Protein AF-A0AAW2CFS4-F1 (afdb_monomer)

Radius of gyration: 15.92 Å; Cα contacts (8 Å, |Δi|>4): 122; chains: 1; bounding box: 41×26×46 Å

Secondary structure (DSSP, 8-state):
-EEETTTEEEEEEEEEE-SS-EEEEE--SS-GGGHHHHHHHHHHHTTGGGTT-------------S--S--EETTEE--HHHHT-PPTTT----

Organism: NCBI:txid425828

Structure (mmCIF, N/CA/C/O backbone):
data_AF-A0AAW2CFS4-F1
#
_entry.id   AF-A0AAW2CFS4-F1
#
loop_
_atom_site.group_PDB
_atom_site.id
_atom_site.type_symbol
_atom_site.label_atom_id
_atom_site.label_alt_id
_atom_site.label_comp_id
_atom_site.label_asym_id
_atom_site.label_entity_id
_atom_site.label_seq_id
_atom_site.pdbx_PDB_ins_code
_atom_site.Cartn_x
_atom_site.Cartn_y
_atom_site.Cartn_z
_atom_site.occupancy
_atom_site.B_iso_or_equiv
_atom_site.auth_seq_id
_atom_site.auth_comp_id
_atom_site.auth_asym_id
_atom_site.auth_atom_id
_atom_site.pdbx_PDB_model_num
ATOM 1 N N . MET A 1 1 ? 8.249 -8.967 -3.477 1.00 82.38 1 MET A N 1
ATOM 2 C CA . MET A 1 1 ? 8.527 -7.880 -2.520 1.00 82.38 1 MET A CA 1
ATOM 3 C C . MET A 1 1 ? 9.739 -7.109 -3.017 1.00 82.38 1 MET A C 1
ATOM 5 O O . MET A 1 1 ? 10.724 -7.743 -3.373 1.00 82.38 1 MET A O 1
ATOM 9 N N . TYR A 1 2 ? 9.641 -5.786 -3.122 1.00 87.56 2 TYR A N 1
ATOM 10 C CA . TYR A 1 2 ? 10.739 -4.893 -3.496 1.00 87.56 2 TYR A CA 1
ATOM 11 C C . TYR A 1 2 ? 11.090 -4.034 -2.280 1.00 87.56 2 TYR A C 1
ATOM 13 O O . TYR A 1 2 ? 10.210 -3.378 -1.735 1.00 87.56 2 TYR A O 1
ATOM 21 N N . VAL A 1 3 ? 12.356 -4.037 -1.872 1.00 91.00 3 VAL A N 1
ATOM 22 C CA . VAL A 1 3 ? 12.877 -3.220 -0.762 1.00 91.00 3 VAL A CA 1
ATOM 23 C C . VAL A 1 3 ? 13.958 -2.265 -1.270 1.00 91.00 3 VAL A C 1
ATOM 25 O O . VAL A 1 3 ? 14.561 -2.515 -2.324 1.00 91.00 3 VAL A O 1
ATOM 28 N N . GLY A 1 4 ? 14.196 -1.181 -0.535 1.00 92.00 4 GLY A N 1
ATOM 29 C CA . GLY A 1 4 ? 15.240 -0.192 -0.812 1.00 92.00 4 GLY A CA 1
ATOM 30 C C . GLY A 1 4 ? 14.718 1.242 -0.785 1.00 92.00 4 GLY A C 1
ATOM 31 O O . GLY A 1 4 ? 13.559 1.489 -1.118 1.00 92.00 4 GLY A O 1
ATOM 32 N N . ASP A 1 5 ? 15.597 2.179 -0.436 1.00 93.44 5 ASP A N 1
ATOM 33 C CA . ASP A 1 5 ? 15.270 3.585 -0.150 1.00 93.44 5 ASP A CA 1
ATOM 34 C C . ASP A 1 5 ? 14.650 4.349 -1.331 1.00 93.44 5 ASP A C 1
ATOM 36 O O . ASP A 1 5 ? 13.941 5.338 -1.154 1.00 93.44 5 ASP A O 1
ATOM 40 N N . ASP A 1 6 ? 14.901 3.897 -2.560 1.00 91.81 6 ASP A N 1
ATOM 41 C CA . ASP A 1 6 ? 14.286 4.435 -3.773 1.00 91.81 6 ASP A CA 1
ATOM 42 C C . ASP A 1 6 ? 12.823 4.001 -3.939 1.00 91.81 6 ASP A C 1
ATOM 44 O O . ASP A 1 6 ? 12.045 4.732 -4.548 1.00 91.81 6 ASP A O 1
ATOM 48 N N . VAL A 1 7 ? 12.451 2.827 -3.421 1.00 93.81 7 VAL A N 1
ATOM 49 C CA . VAL A 1 7 ? 11.110 2.229 -3.536 1.00 93.81 7 VAL A CA 1
ATOM 50 C C . VAL A 1 7 ? 10.261 2.514 -2.311 1.00 93.81 7 VAL A C 1
ATOM 52 O O . VAL A 1 7 ? 9.095 2.864 -2.458 1.00 93.81 7 VAL A O 1
ATOM 55 N N . SER A 1 8 ? 10.819 2.306 -1.125 1.00 94.50 8 SER A N 1
ATOM 56 C CA . SER A 1 8 ? 10.214 2.633 0.157 1.00 94.50 8 SER A CA 1
ATOM 57 C C . SER A 1 8 ? 11.279 2.498 1.251 1.00 94.50 8 SER A C 1
ATOM 59 O O . SER A 1 8 ? 11.769 1.387 1.464 1.00 94.50 8 SER A O 1
ATOM 61 N N . PRO A 1 9 ? 11.657 3.591 1.933 1.00 93.81 9 PRO A N 1
ATOM 62 C CA . PRO A 1 9 ? 12.684 3.553 2.976 1.00 93.81 9 PRO A CA 1
ATOM 63 C C . PRO A 1 9 ? 12.194 2.913 4.284 1.00 93.81 9 PRO A C 1
ATOM 65 O O . PRO A 1 9 ? 12.998 2.478 5.100 1.00 93.81 9 PRO A O 1
ATOM 68 N N . ASP A 1 10 ? 10.880 2.867 4.502 1.00 92.81 10 ASP A N 1
ATOM 69 C CA . ASP A 1 10 ? 10.262 2.458 5.768 1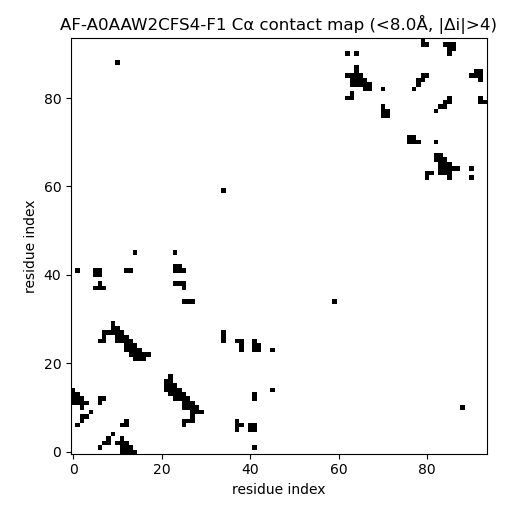.00 92.81 10 ASP A CA 1
ATOM 70 C C . ASP A 1 10 ? 9.132 1.429 5.594 1.00 92.81 10 ASP A C 1
ATOM 72 O O . ASP A 1 10 ? 8.398 1.130 6.535 1.00 92.81 10 ASP A O 1
ATOM 76 N N . PHE A 1 11 ? 8.987 0.887 4.385 1.00 93.50 11 PHE A N 1
ATOM 77 C CA . PHE A 1 11 ? 8.012 -0.138 4.031 1.00 93.50 11 PHE A CA 1
ATOM 78 C C . PHE A 1 11 ? 8.524 -0.949 2.823 1.00 93.50 11 PHE A C 1
ATOM 80 O O . PHE A 1 11 ? 9.719 -1.221 2.706 1.00 93.50 11 PHE A O 1
ATOM 87 N N . TYR A 1 12 ? 7.644 -1.372 1.912 1.00 94.81 12 TYR A N 1
ATOM 88 C CA . TYR A 1 12 ? 8.015 -2.125 0.716 1.00 94.81 12 TYR A CA 1
ATOM 89 C C . TYR A 1 12 ? 7.167 -1.768 -0.514 1.00 94.81 12 TYR A C 1
ATOM 91 O O . TYR A 1 12 ? 6.060 -1.234 -0.425 1.00 94.81 12 TYR A O 1
ATOM 99 N N . GLY A 1 13 ? 7.698 -2.124 -1.685 1.00 95.88 13 GLY A N 1
ATOM 100 C CA . GLY A 1 13 ? 7.004 -2.128 -2.969 1.00 95.88 13 GLY A CA 1
ATOM 101 C C . GLY A 1 13 ? 6.529 -3.522 -3.385 1.00 95.88 13 GLY A C 1
ATOM 102 O O . GLY A 1 13 ? 7.122 -4.552 -3.036 1.00 95.88 13 GLY A O 1
ATOM 103 N N . TRP A 1 14 ? 5.474 -3.575 -4.189 1.00 96.50 14 TRP A N 1
ATOM 104 C CA . TRP A 1 14 ? 4.859 -4.813 -4.659 1.00 96.50 14 TRP A CA 1
ATOM 105 C C . TRP A 1 14 ? 4.528 -4.784 -6.152 1.00 96.50 14 TRP A C 1
ATOM 107 O O . TRP A 1 14 ? 4.371 -3.736 -6.778 1.00 96.50 14 TRP A O 1
ATOM 117 N N . VAL A 1 15 ? 4.411 -5.991 -6.706 1.00 96.38 15 VAL A N 1
ATOM 118 C CA . VAL A 1 15 ? 3.897 -6.282 -8.045 1.00 96.38 15 VAL A CA 1
ATOM 119 C C . VAL A 1 15 ? 2.962 -7.473 -7.872 1.00 96.38 15 VAL A C 1
ATOM 121 O O . VAL A 1 15 ? 3.430 -8.578 -7.604 1.00 96.38 15 VAL A O 1
ATOM 124 N N . PHE A 1 16 ? 1.655 -7.243 -7.965 1.00 96.00 16 PHE A N 1
ATOM 125 C CA . PHE A 1 16 ? 0.621 -8.261 -7.790 1.00 96.00 16 PHE A CA 1
ATOM 126 C C . PHE A 1 16 ? -0.069 -8.537 -9.129 1.00 96.00 16 PHE A C 1
ATOM 128 O O . PHE A 1 16 ? -0.857 -7.700 -9.582 1.00 96.00 16 PHE A O 1
ATOM 135 N N . PRO A 1 17 ? 0.213 -9.682 -9.777 1.00 95.75 17 PRO A N 1
ATOM 136 C CA . PRO A 1 17 ? -0.535 -10.123 -10.948 1.00 95.75 17 PRO A CA 1
ATOM 137 C C . PRO A 1 17 ? -2.010 -10.338 -10.594 1.00 95.75 17 PRO A C 1
ATOM 139 O O . PRO A 1 17 ? -2.332 -10.903 -9.547 1.00 95.75 17 PRO A O 1
ATOM 142 N N . LYS A 1 18 ? -2.902 -9.875 -11.464 1.00 94.94 18 LYS A N 1
ATOM 143 C CA . LYS A 1 18 ? -4.341 -10.161 -11.460 1.00 94.94 18 LYS A CA 1
ATOM 144 C C . LYS A 1 18 ? -4.677 -10.961 -12.721 1.00 94.94 18 LYS A C 1
ATOM 146 O O . LYS A 1 18 ? -3.786 -11.293 -13.499 1.00 94.94 18 LYS A O 1
ATOM 151 N N . CYS A 1 19 ? -5.946 -11.309 -12.905 1.00 94.94 19 CYS A N 1
ATOM 152 C CA . CYS A 1 19 ? -6.378 -12.088 -14.065 1.00 94.94 19 CYS A CA 1
ATOM 153 C C . CYS A 1 19 ? -6.145 -11.364 -15.405 1.00 94.94 19 CYS A C 1
ATOM 155 O O . CYS A 1 19 ? -5.819 -12.015 -16.390 1.00 94.94 19 CYS A O 1
ATOM 157 N N . ASP A 1 20 ? -6.278 -10.039 -15.439 1.00 94.62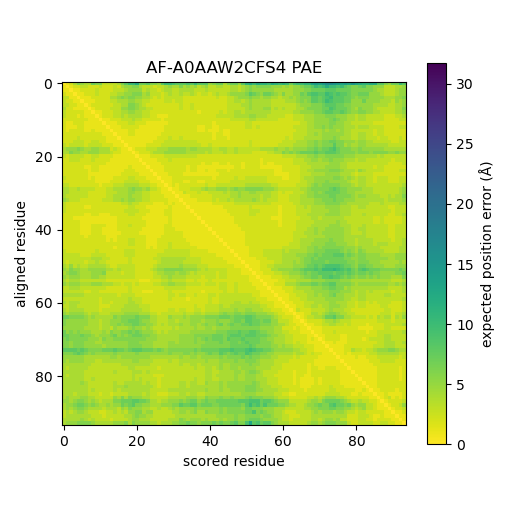 20 ASP A N 1
ATOM 158 C CA . ASP A 1 20 ? -6.276 -9.218 -16.659 1.00 94.62 20 ASP A CA 1
ATOM 159 C C . ASP A 1 20 ? -5.292 -8.032 -16.616 1.00 94.62 20 ASP A C 1
ATOM 161 O O . ASP A 1 20 ? -5.022 -7.401 -17.638 1.00 94.62 20 ASP A O 1
ATOM 165 N N . HIS A 1 21 ? -4.730 -7.720 -15.447 1.00 95.25 21 HIS A N 1
ATOM 166 C CA . HIS A 1 21 ? -3.771 -6.634 -15.264 1.00 95.25 21 HIS A CA 1
ATOM 167 C C . HIS A 1 21 ? -2.768 -6.943 -14.148 1.00 95.25 21 HIS A C 1
ATOM 169 O O . HIS A 1 21 ? -2.802 -7.991 -13.508 1.00 95.25 21 HIS A O 1
ATOM 175 N N . VAL A 1 22 ? -1.850 -6.014 -13.892 1.00 97.00 22 VAL A N 1
ATOM 176 C CA . VAL A 1 22 ? -0.898 -6.095 -12.782 1.00 97.00 22 VAL A CA 1
ATOM 177 C C . VAL A 1 22 ? -0.978 -4.827 -11.942 1.00 97.00 22 VAL A C 1
ATOM 179 O O . VAL A 1 22 ? -0.974 -3.718 -12.474 1.00 97.00 22 VAL A O 1
ATOM 182 N N . ALA A 1 23 ? -1.041 -4.986 -10.622 1.00 96.94 23 ALA A N 1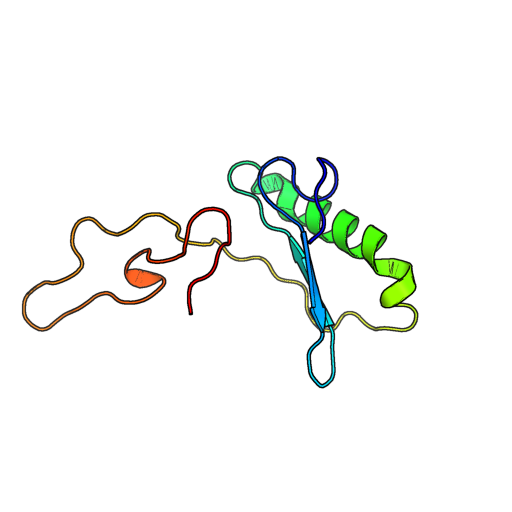
ATOM 183 C CA . ALA A 1 23 ? -0.979 -3.875 -9.682 1.00 96.94 23 ALA A CA 1
ATOM 184 C C . ALA A 1 23 ? 0.467 -3.687 -9.210 1.00 96.94 23 ALA A C 1
ATOM 186 O O . ALA A 1 23 ? 1.023 -4.549 -8.529 1.00 96.94 23 ALA A O 1
ATOM 187 N N . VAL A 1 24 ? 1.074 -2.558 -9.574 1.00 97.38 24 VAL A N 1
ATOM 188 C CA . VAL A 1 24 ? 2.421 -2.167 -9.136 1.00 97.38 24 VAL A CA 1
ATOM 189 C C . VAL A 1 24 ? 2.290 -0.993 -8.180 1.00 97.38 24 VAL A C 1
ATOM 191 O O . VAL A 1 24 ? 1.738 0.041 -8.555 1.00 97.38 24 VAL A O 1
ATOM 194 N N . GLY A 1 25 ? 2.784 -1.140 -6.956 1.00 96.62 25 GLY A N 1
ATOM 195 C CA . GLY A 1 25 ? 2.587 -0.137 -5.914 1.00 96.62 25 GLY A CA 1
ATOM 196 C C . GLY A 1 25 ? 3.655 -0.175 -4.836 1.00 96.62 25 GLY A C 1
ATOM 197 O O . GLY A 1 25 ? 4.564 -0.999 -4.869 1.00 96.62 25 GLY A O 1
ATOM 198 N N . THR A 1 26 ? 3.557 0.761 -3.905 1.00 97.31 26 THR A N 1
ATOM 199 C CA . THR A 1 26 ? 4.472 0.911 -2.775 1.00 97.31 26 THR A CA 1
ATOM 200 C C . THR A 1 26 ? 3.758 1.596 -1.621 1.00 97.31 26 THR A C 1
ATOM 202 O O . THR A 1 26 ? 2.751 2.278 -1.836 1.00 97.31 26 THR A O 1
ATOM 205 N N . GLY A 1 27 ? 4.267 1.397 -0.411 1.00 95.06 27 GLY A N 1
ATOM 206 C CA . GLY A 1 27 ? 3.782 2.039 0.804 1.00 95.06 27 GLY A CA 1
ATOM 207 C C . GLY A 1 27 ? 4.882 2.848 1.477 1.00 95.06 27 GLY A C 1
ATOM 208 O O . GLY A 1 27 ? 6.058 2.711 1.154 1.00 95.06 27 GLY A O 1
ATOM 209 N N . THR A 1 28 ? 4.494 3.707 2.408 1.00 94.06 28 THR A N 1
ATOM 210 C CA . THR A 1 28 ? 5.412 4.383 3.328 1.00 94.06 28 THR A CA 1
ATOM 211 C C . THR A 1 28 ? 4.653 4.767 4.587 1.00 94.06 28 THR A C 1
ATOM 213 O O . THR A 1 28 ? 3.464 5.096 4.522 1.00 94.06 28 THR A O 1
ATOM 216 N N . VAL A 1 29 ? 5.335 4.737 5.727 1.00 91.50 29 VAL A N 1
ATOM 217 C CA . VAL A 1 29 ? 4.746 5.081 7.025 1.00 91.50 29 VAL A CA 1
ATOM 218 C C . VAL A 1 29 ? 4.911 6.578 7.304 1.00 91.50 29 VAL A C 1
ATOM 220 O O . VAL A 1 29 ? 3.969 7.259 7.724 1.00 91.50 29 VAL A O 1
ATOM 223 N N . THR A 1 30 ? 6.098 7.115 7.025 1.00 91.19 30 THR A N 1
ATOM 224 C CA . THR A 1 30 ? 6.539 8.455 7.434 1.00 91.19 30 THR A CA 1
ATOM 225 C C . THR A 1 30 ? 6.728 9.416 6.256 1.00 91.19 30 THR A C 1
ATOM 227 O O . THR A 1 30 ? 6.461 10.610 6.397 1.00 91.19 30 THR A O 1
ATOM 230 N N . HIS A 1 31 ? 7.057 8.924 5.058 1.00 93.12 31 HIS A N 1
ATOM 231 C CA . HIS A 1 31 ? 7.414 9.745 3.891 1.00 93.12 31 HIS A CA 1
ATOM 232 C C . HIS A 1 31 ? 6.231 10.018 2.942 1.00 93.12 31 HIS A C 1
ATOM 234 O O . HIS A 1 31 ? 6.340 9.922 1.719 1.00 93.12 31 HIS A O 1
ATOM 240 N N . LYS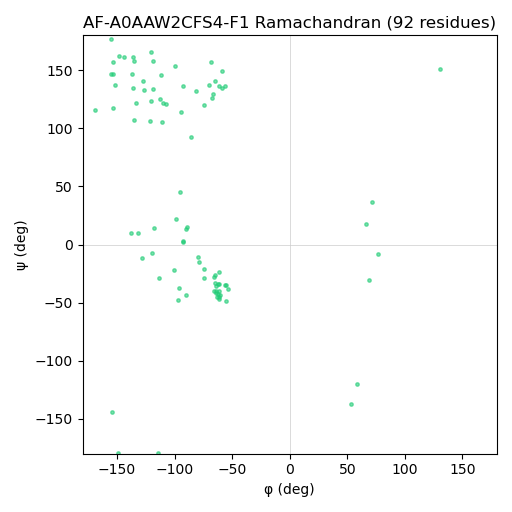 A 1 32 ? 5.063 10.388 3.485 1.00 92.69 32 LYS A N 1
ATOM 241 C CA . LYS A 1 32 ? 3.809 10.541 2.710 1.00 92.69 32 LYS A CA 1
ATOM 242 C C . LYS A 1 32 ? 3.918 11.516 1.528 1.00 92.69 32 LYS A C 1
ATOM 244 O O . LYS A 1 32 ? 3.300 11.284 0.492 1.00 92.69 32 LYS A O 1
ATOM 249 N N . GLY A 1 33 ? 4.706 12.587 1.666 1.00 95.31 33 GLY A N 1
ATOM 250 C CA . GLY A 1 33 ? 4.936 13.571 0.598 1.00 95.31 33 GLY A CA 1
ATOM 251 C C . GLY A 1 33 ? 5.669 12.997 -0.621 1.00 95.31 33 GLY A C 1
ATOM 252 O O . GLY A 1 33 ? 5.446 13.449 -1.743 1.00 95.31 33 GLY A O 1
ATOM 253 N N . ASP A 1 34 ? 6.464 11.945 -0.419 1.00 96.44 34 ASP A N 1
ATOM 254 C CA . ASP A 1 34 ? 7.273 11.300 -1.453 1.00 96.44 34 ASP A CA 1
ATOM 255 C C . ASP A 1 34 ? 6.556 10.124 -2.138 1.00 96.44 34 ASP A C 1
ATOM 257 O O . ASP A 1 34 ? 7.119 9.499 -3.039 1.00 96.44 34 ASP A O 1
ATOM 261 N N . ILE A 1 35 ? 5.297 9.821 -1.788 1.00 96.56 35 ILE A N 1
ATOM 262 C CA . ILE A 1 35 ? 4.596 8.625 -2.293 1.00 96.56 35 ILE A CA 1
ATOM 263 C C . ILE A 1 35 ? 4.593 8.532 -3.826 1.00 96.56 35 ILE A C 1
ATOM 265 O O . ILE A 1 35 ? 4.808 7.460 -4.390 1.00 96.56 35 ILE A O 1
ATOM 269 N N . LYS A 1 36 ? 4.446 9.662 -4.531 1.00 96.12 36 LYS A N 1
ATOM 270 C CA . LYS A 1 36 ? 4.498 9.695 -6.002 1.00 96.12 36 LYS A CA 1
ATOM 271 C C . LYS A 1 36 ? 5.884 9.323 -6.535 1.00 96.12 36 LYS A C 1
ATOM 273 O O . LYS A 1 36 ? 5.979 8.592 -7.519 1.00 96.12 36 LYS A O 1
ATOM 278 N N . LYS A 1 37 ? 6.959 9.788 -5.888 1.00 97.12 37 LYS A N 1
ATOM 279 C CA . LYS A 1 37 ? 8.347 9.445 -6.244 1.00 97.12 37 LYS A CA 1
ATOM 280 C C . LYS A 1 37 ? 8.572 7.940 -6.099 1.00 97.12 37 LYS A C 1
ATOM 282 O O . LYS A 1 37 ? 9.065 7.302 -7.028 1.00 97.12 37 LYS A O 1
ATOM 287 N N . PHE A 1 38 ? 8.136 7.368 -4.985 1.00 97.56 38 PHE A N 1
ATOM 288 C CA . PHE A 1 38 ? 8.239 5.936 -4.717 1.00 97.56 38 PHE A CA 1
ATOM 289 C C . PHE A 1 38 ? 7.419 5.085 -5.700 1.00 97.56 38 PHE A C 1
ATOM 291 O O . PHE A 1 38 ? 7.891 4.051 -6.185 1.00 97.56 38 PHE A O 1
ATOM 298 N N . GLN A 1 39 ? 6.212 5.528 -6.074 1.00 97.06 39 GLN A N 1
ATOM 299 C CA . GLN A 1 39 ? 5.402 4.869 -7.106 1.00 97.06 39 GLN A CA 1
ATOM 300 C C . GLN A 1 39 ? 6.123 4.836 -8.461 1.00 97.06 39 GLN A C 1
ATOM 302 O O . GLN A 1 39 ? 6.145 3.799 -9.132 1.00 97.06 39 GLN A O 1
ATOM 307 N N . LEU A 1 40 ? 6.750 5.951 -8.861 1.00 96.44 40 LEU A N 1
ATOM 308 C CA . LEU A 1 40 ? 7.558 6.021 -10.082 1.00 96.44 40 LEU A CA 1
ATOM 309 C C . LEU A 1 40 ? 8.753 5.060 -10.023 1.00 96.44 40 LEU A C 1
ATOM 311 O O . LEU A 1 40 ? 8.996 4.336 -10.990 1.00 96.44 40 LEU A O 1
ATOM 315 N N . ALA A 1 41 ? 9.474 5.027 -8.901 1.00 97.00 41 ALA A N 1
ATOM 316 C CA . ALA A 1 41 ? 10.632 4.157 -8.713 1.00 97.00 41 ALA A CA 1
ATOM 317 C C . ALA A 1 41 ? 10.254 2.670 -8.766 1.00 97.00 41 ALA A C 1
ATOM 319 O O . ALA A 1 41 ? 10.879 1.894 -9.491 1.00 97.00 41 ALA A O 1
ATOM 320 N N . THR A 1 42 ? 9.170 2.280 -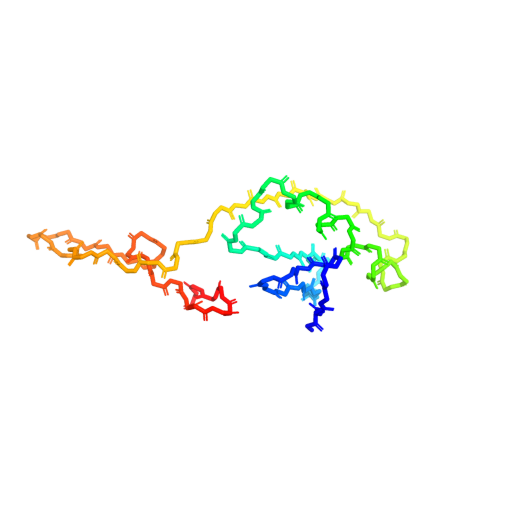8.094 1.00 97.38 42 THR A N 1
ATOM 321 C CA . THR A 1 42 ? 8.689 0.891 -8.112 1.00 97.38 42 THR A CA 1
ATOM 322 C C . THR A 1 42 ? 8.258 0.470 -9.512 1.00 97.38 42 THR A C 1
ATOM 324 O O . THR A 1 42 ? 8.626 -0.608 -9.982 1.00 97.38 42 THR A O 1
ATOM 327 N N . ARG A 1 43 ? 7.562 1.355 -10.239 1.00 95.06 43 ARG A N 1
ATOM 328 C CA . ARG A 1 43 ? 7.218 1.117 -11.645 1.00 95.06 43 ARG A CA 1
ATOM 329 C C . ARG A 1 43 ? 8.462 0.980 -12.521 1.00 95.06 43 ARG A C 1
ATOM 331 O O . ARG A 1 43 ? 8.490 0.113 -13.388 1.00 95.06 43 ARG A O 1
ATOM 338 N N . LYS A 1 44 ? 9.503 1.786 -12.285 1.00 95.38 44 LYS A N 1
ATOM 339 C CA . LYS A 1 44 ? 10.783 1.672 -12.999 1.00 95.38 44 LYS A CA 1
ATOM 340 C C . LYS A 1 44 ? 11.443 0.314 -12.744 1.00 95.38 44 LYS A C 1
ATOM 342 O O .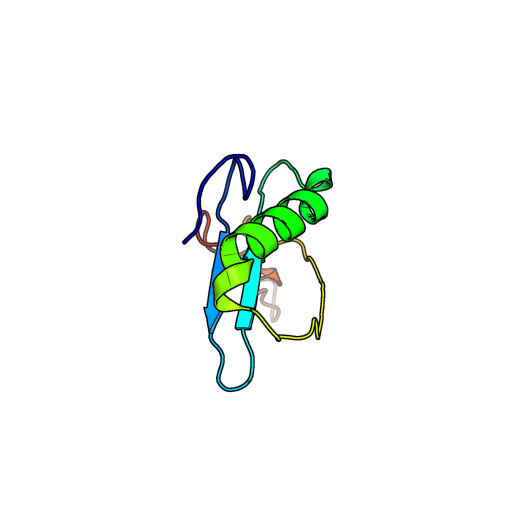 LYS A 1 44 ? 11.891 -0.309 -13.700 1.00 95.38 44 LYS A O 1
ATOM 347 N N . ARG A 1 45 ? 11.445 -0.182 -11.501 1.00 95.50 45 ARG A N 1
ATOM 348 C CA . ARG A 1 45 ? 11.963 -1.524 -11.170 1.00 95.50 45 ARG A CA 1
ATOM 349 C C . ARG A 1 45 ? 11.150 -2.664 -11.792 1.00 95.50 45 ARG A C 1
ATOM 351 O O . ARG A 1 45 ? 11.692 -3.734 -12.045 1.00 95.50 45 ARG A O 1
ATOM 358 N N . ALA A 1 46 ? 9.860 -2.450 -12.042 1.00 95.88 46 ALA A N 1
ATOM 359 C CA . ALA A 1 46 ? 8.980 -3.422 -12.690 1.00 95.88 46 ALA A CA 1
ATOM 360 C C . ALA A 1 46 ? 8.894 -3.259 -14.224 1.00 95.88 46 ALA A C 1
ATOM 362 O O . ALA A 1 46 ? 8.121 -3.976 -14.864 1.00 95.88 46 ALA A O 1
ATOM 363 N N . LYS A 1 47 ? 9.654 -2.329 -14.824 1.00 95.44 47 LYS A N 1
ATOM 364 C CA . LYS A 1 47 ? 9.498 -1.912 -16.229 1.00 95.44 47 LYS A CA 1
ATOM 365 C C . LYS A 1 47 ? 9.582 -3.081 -17.208 1.00 95.44 47 LYS A C 1
ATOM 367 O O . LYS A 1 47 ? 8.695 -3.222 -18.041 1.00 95.44 47 LYS A O 1
ATOM 372 N N . ASP A 1 48 ? 10.590 -3.936 -17.077 1.00 95.75 48 ASP A N 1
ATOM 373 C CA . ASP A 1 48 ? 10.814 -5.028 -18.034 1.00 95.75 48 ASP A CA 1
ATOM 374 C C . ASP A 1 48 ? 9.665 -6.045 -18.021 1.00 95.75 48 ASP A C 1
ATOM 376 O O . ASP A 1 48 ? 9.276 -6.571 -19.059 1.00 95.75 48 ASP A O 1
ATOM 380 N N . LYS A 1 49 ? 9.044 -6.252 -16.852 1.00 92.81 49 LYS A N 1
ATOM 381 C CA . LYS A 1 49 ? 7.890 -7.150 -16.672 1.00 92.81 49 LYS A CA 1
ATOM 382 C C . LYS A 1 49 ? 6.562 -6.539 -17.120 1.00 92.81 49 LYS A C 1
ATOM 384 O O . LYS A 1 49 ? 5.570 -7.250 -17.219 1.00 92.81 49 LYS A O 1
ATOM 389 N N . THR A 1 50 ? 6.524 -5.226 -17.324 1.00 94.94 50 THR A N 1
ATOM 390 C CA . THR A 1 50 ? 5.313 -4.466 -17.679 1.00 94.94 50 THR A CA 1
ATOM 391 C C . THR A 1 50 ? 5.431 -3.799 -19.048 1.00 94.94 50 THR A C 1
ATOM 393 O O . THR A 1 50 ? 4.629 -2.931 -19.399 1.00 94.94 50 THR A O 1
ATOM 396 N N . LEU A 1 51 ? 6.429 -4.208 -19.836 1.00 95.62 51 LEU A N 1
ATOM 397 C CA . LEU A 1 51 ? 6.704 -3.671 -21.158 1.00 95.62 51 LEU A CA 1
ATOM 398 C C . LEU A 1 51 ? 5.488 -3.844 -22.081 1.00 95.62 51 LEU A C 1
ATOM 400 O O . LEU A 1 51 ? 4.861 -4.898 -22.113 1.00 95.62 51 LEU A O 1
ATOM 404 N N . GLY A 1 52 ? 5.138 -2.787 -22.816 1.00 93.94 52 GLY A N 1
ATOM 405 C CA . GLY A 1 52 ? 3.959 -2.768 -23.691 1.00 93.94 52 GLY A CA 1
ATOM 406 C C . GLY A 1 52 ? 2.619 -2.597 -22.962 1.00 93.94 52 GLY A C 1
ATOM 407 O O . GLY A 1 52 ? 1.601 -2.358 -23.611 1.00 93.94 52 GLY A O 1
ATOM 408 N N . GLY A 1 53 ? 2.607 -2.656 -21.627 1.00 94.06 53 GLY A N 1
ATOM 409 C CA . GLY A 1 53 ? 1.432 -2.363 -20.815 1.00 94.06 53 GLY A CA 1
ATOM 410 C C . GLY A 1 53 ? 1.040 -0.884 -20.856 1.00 94.06 53 GLY A C 1
ATOM 411 O O . GLY A 1 53 ? 1.859 0.003 -21.109 1.00 94.06 53 GLY A O 1
ATOM 412 N N . LYS A 1 54 ? -0.234 -0.607 -20.567 1.00 95.94 54 LYS A N 1
ATOM 413 C CA . LYS A 1 54 ? -0.779 0.752 -20.447 1.00 95.94 54 LYS A CA 1
ATOM 414 C C . LYS A 1 54 ? -1.163 1.026 -18.998 1.00 95.94 54 LYS A C 1
ATOM 416 O O . LYS A 1 54 ? -1.610 0.130 -18.288 1.00 95.94 54 LYS A O 1
ATOM 421 N N . ILE A 1 55 ? -0.999 2.271 -18.560 1.00 95.44 55 ILE A N 1
ATOM 422 C CA . ILE A 1 55 ? -1.451 2.694 -17.232 1.00 95.44 55 ILE A CA 1
ATOM 423 C C . ILE A 1 55 ? -2.973 2.833 -17.270 1.00 95.44 55 ILE A C 1
ATOM 425 O O . ILE A 1 55 ? -3.496 3.631 -18.041 1.00 95.44 55 ILE A O 1
ATOM 429 N N . ILE A 1 56 ? -3.661 2.063 -16.427 1.00 95.62 56 ILE A N 1
ATOM 430 C CA . ILE A 1 56 ? -5.128 2.072 -16.320 1.00 95.62 56 ILE A CA 1
ATOM 431 C C . ILE A 1 56 ? -5.578 2.994 -15.177 1.00 95.62 56 ILE A C 1
ATOM 433 O O . ILE A 1 56 ? -6.573 3.702 -15.299 1.00 95.62 56 ILE A O 1
ATOM 437 N N . ARG A 1 57 ? -4.830 3.013 -14.064 1.00 95.88 57 ARG A N 1
ATOM 438 C CA . ARG A 1 57 ? -5.124 3.822 -12.873 1.00 95.88 57 ARG A CA 1
ATOM 439 C C . ARG A 1 57 ? -3.846 4.135 -12.095 1.00 95.88 57 ARG A C 1
ATOM 441 O O . ARG A 1 57 ? -2.930 3.316 -12.057 1.00 95.88 57 ARG A O 1
ATOM 448 N N . VAL A 1 58 ? -3.799 5.309 -11.467 1.00 96.25 58 VAL A N 1
ATOM 449 C CA . VAL A 1 58 ? -2.769 5.693 -10.489 1.00 96.25 58 VAL A CA 1
ATOM 450 C C . VAL A 1 58 ? -3.476 6.319 -9.297 1.00 96.25 58 VAL A C 1
ATOM 452 O O . VAL A 1 58 ? -4.203 7.295 -9.456 1.00 96.25 58 VAL A O 1
ATOM 455 N N . GLU A 1 59 ? -3.273 5.756 -8.113 1.00 95.88 59 GLU A N 1
ATOM 456 C CA . GLU A 1 59 ? -3.932 6.192 -6.883 1.00 95.88 59 GLU A CA 1
ATOM 457 C C . GLU A 1 59 ? -3.027 5.967 -5.672 1.00 95.88 59 GLU A C 1
ATOM 459 O O . GLU A 1 59 ? -2.065 5.202 -5.744 1.00 95.88 59 GLU A O 1
ATOM 464 N N . ALA A 1 60 ? -3.332 6.633 -4.563 1.00 95.31 60 ALA A N 1
ATOM 465 C CA . ALA A 1 60 ? -2.688 6.418 -3.275 1.00 95.31 60 ALA A CA 1
ATOM 466 C C . ALA A 1 60 ? -3.685 6.767 -2.167 1.00 95.31 60 ALA A C 1
ATOM 468 O O . ALA A 1 60 ? -4.361 7.791 -2.264 1.00 95.31 60 ALA A O 1
ATOM 469 N N . HIS A 1 61 ? -3.745 5.940 -1.123 1.00 93.38 61 HIS A N 1
ATOM 470 C CA . HIS A 1 61 ? -4.681 6.104 -0.009 1.00 93.38 61 HIS A CA 1
ATOM 471 C C . HIS A 1 61 ? -3.972 5.859 1.331 1.00 93.38 61 HIS A C 1
ATOM 473 O O . HIS A 1 61 ? -3.056 5.035 1.383 1.00 93.38 61 HIS A O 1
ATOM 479 N N . PRO A 1 62 ? -4.354 6.558 2.415 1.00 91.88 62 PRO A N 1
ATOM 480 C CA . PRO A 1 62 ? -3.846 6.265 3.754 1.00 91.88 62 PRO A CA 1
ATOM 481 C C . PRO A 1 62 ? -4.279 4.875 4.240 1.00 91.88 62 PRO A C 1
ATOM 483 O O . PRO A 1 62 ? -5.437 4.506 4.068 1.00 91.88 62 PRO A O 1
ATOM 486 N N . ILE A 1 63 ? -3.382 4.156 4.920 1.00 91.31 63 ILE A N 1
ATOM 487 C CA . ILE A 1 63 ? -3.658 2.844 5.523 1.00 91.31 63 ILE A CA 1
ATOM 488 C C . ILE A 1 63 ? -3.744 2.988 7.060 1.00 91.31 63 ILE A C 1
ATOM 490 O O . ILE A 1 63 ? -2.789 3.468 7.682 1.00 91.31 63 ILE A O 1
ATOM 494 N N . PRO A 1 64 ? -4.879 2.643 7.703 1.00 90.88 64 PRO A N 1
ATOM 495 C CA . PRO A 1 64 ? -5.070 2.837 9.141 1.00 90.88 64 PRO A CA 1
ATOM 496 C C . PRO A 1 64 ? -4.524 1.669 9.983 1.00 90.88 64 PRO A C 1
ATOM 498 O O . PRO A 1 64 ? -5.244 0.738 10.327 1.00 90.88 64 PRO A O 1
ATOM 501 N N . GLU A 1 65 ? -3.268 1.778 10.415 1.00 89.12 65 GLU A N 1
ATOM 502 C CA . GLU A 1 65 ? -2.563 0.749 11.216 1.00 89.12 65 GLU A CA 1
ATOM 503 C C . GLU A 1 65 ? -2.715 0.899 12.748 1.00 89.12 65 GLU A C 1
ATOM 505 O O . GLU A 1 65 ? -1.955 0.327 13.535 1.00 89.12 65 GLU A O 1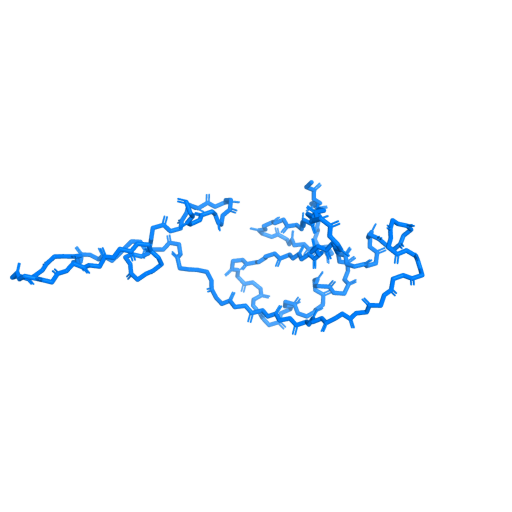
ATOM 510 N N . HIS A 1 66 ? -3.652 1.739 13.196 1.00 90.75 66 HIS A N 1
ATOM 511 C CA . HIS A 1 66 ? -3.834 2.075 14.610 1.00 90.75 66 HIS A CA 1
ATOM 512 C C . HIS A 1 66 ? -5.248 1.703 15.072 1.00 90.75 66 HIS A C 1
ATOM 514 O O . HIS A 1 66 ? -6.195 2.433 14.747 1.00 90.75 66 HIS A O 1
ATOM 520 N N . PRO A 1 67 ? -5.405 0.619 15.861 1.00 93.31 67 PRO A N 1
ATOM 521 C CA . PRO A 1 67 ? -6.702 0.206 16.375 1.00 93.31 67 PRO A CA 1
ATOM 522 C C . PRO A 1 67 ? -7.397 1.312 17.171 1.00 93.31 67 PRO A C 1
ATOM 524 O O . PRO A 1 67 ? -6.783 1.986 18.003 1.00 93.31 67 PRO A O 1
ATOM 527 N N . ARG A 1 68 ? -8.704 1.494 16.948 1.00 95.38 68 ARG A N 1
ATOM 528 C CA . ARG A 1 68 ? -9.486 2.504 17.676 1.00 95.38 68 ARG A CA 1
ATOM 529 C C . ARG A 1 68 ? -9.659 2.097 19.145 1.00 95.38 68 ARG A C 1
ATOM 531 O O . ARG A 1 68 ? -10.003 0.940 19.418 1.00 95.38 68 ARG A O 1
ATOM 538 N N . PRO A 1 69 ? -9.506 3.034 20.103 1.00 95.69 69 PRO A N 1
ATOM 539 C CA . PRO A 1 69 ? -9.624 2.723 21.529 1.00 95.69 69 PRO A CA 1
ATOM 540 C C . PRO A 1 69 ? -11.022 2.204 21.885 1.00 95.69 69 PRO A C 1
ATOM 542 O O . PRO A 1 69 ? -11.160 1.298 22.703 1.00 95.69 69 PRO A O 1
ATOM 545 N N . ARG A 1 70 ? -12.060 2.713 21.208 1.00 96.50 70 ARG A N 1
ATOM 546 C CA . ARG A 1 70 ? -13.440 2.243 21.329 1.00 96.50 70 ARG A CA 1
ATOM 547 C C . ARG A 1 70 ? -13.952 1.762 19.976 1.00 96.50 70 ARG A C 1
ATOM 549 O O . ARG A 1 70 ? -13.947 2.519 19.013 1.00 96.50 70 ARG A O 1
ATOM 556 N N . ARG A 1 71 ? -14.401 0.507 19.923 1.00 96.50 71 ARG A N 1
ATOM 557 C CA . ARG A 1 71 ? -14.901 -0.158 18.702 1.00 96.50 71 ARG A CA 1
ATOM 558 C C . ARG A 1 71 ? -16.352 -0.616 18.811 1.00 96.50 71 ARG A C 1
ATOM 560 O O . ARG A 1 71 ? -16.925 -1.040 17.819 1.00 96.50 71 ARG A O 1
ATOM 567 N N . LEU A 1 72 ? -16.936 -0.517 20.004 1.00 97.31 72 LEU A N 1
ATOM 568 C CA . LEU A 1 72 ? -18.303 -0.925 20.308 1.00 97.31 72 LEU A CA 1
ATOM 569 C C . LEU A 1 72 ? -18.983 0.149 21.168 1.00 97.31 72 LEU A C 1
ATOM 571 O O . LEU A 1 72 ? -18.399 0.657 22.136 1.00 97.31 72 LEU A O 1
ATOM 575 N N . LEU A 1 73 ? -20.221 0.490 20.816 1.00 97.25 73 LEU A N 1
ATOM 576 C CA . LEU A 1 73 ? -21.112 1.332 21.616 1.00 97.25 73 LEU A CA 1
ATOM 577 C C . LEU A 1 73 ? -22.572 0.992 21.282 1.00 97.25 73 LEU A C 1
ATOM 579 O O . LEU A 1 73 ? -23.017 1.184 20.153 1.00 97.25 73 LEU A O 1
ATOM 583 N N . GLY A 1 74 ? -23.329 0.505 22.269 1.00 97.12 74 GLY A N 1
ATOM 584 C CA . GLY A 1 74 ? -24.721 0.097 22.066 1.00 97.12 74 GLY A CA 1
ATOM 585 C C . GLY A 1 74 ? -24.840 -0.993 20.995 1.00 97.12 74 GLY A C 1
ATOM 586 O O . GLY A 1 74 ? -24.245 -2.057 21.129 1.00 97.12 74 GLY A O 1
ATOM 587 N N . ARG A 1 75 ? -25.593 -0.710 19.925 1.00 97.50 75 ARG A N 1
ATOM 588 C CA . ARG A 1 75 ? -25.787 -1.603 18.766 1.00 97.50 75 ARG A CA 1
ATOM 589 C C . ARG A 1 75 ? -24.891 -1.247 17.568 1.00 97.50 75 ARG A C 1
ATOM 591 O O . ARG A 1 75 ? -25.228 -1.582 16.438 1.00 97.50 75 ARG A O 1
ATOM 598 N N . VAL A 1 76 ? -23.779 -0.547 17.801 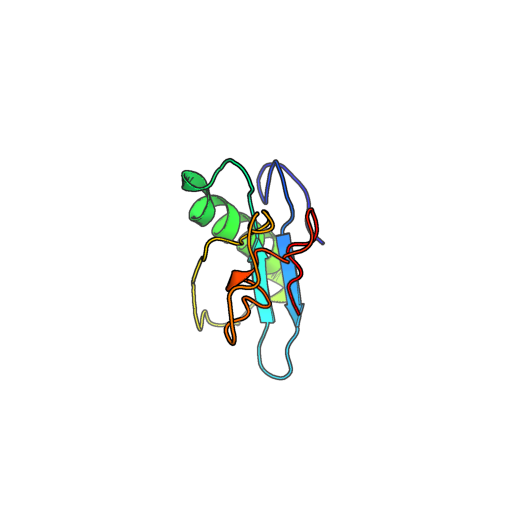1.00 97.94 76 VAL A N 1
ATOM 599 C CA . VAL A 1 76 ? -22.846 -0.096 16.756 1.00 97.94 76 VAL A CA 1
ATOM 600 C C . VAL A 1 76 ? -21.463 -0.704 16.978 1.00 97.94 76 VAL A C 1
ATOM 602 O O . VAL A 1 76 ? -20.936 -0.666 18.094 1.00 97.94 76 VAL A O 1
ATOM 605 N N . ALA A 1 77 ? -20.872 -1.224 15.899 1.00 97.81 77 ALA A N 1
ATOM 606 C CA . ALA A 1 77 ? -19.527 -1.785 15.867 1.00 97.81 77 ALA A CA 1
ATOM 607 C C . ALA A 1 77 ? -18.687 -1.163 14.743 1.00 97.81 77 ALA A C 1
ATOM 609 O O . ALA A 1 77 ? -19.182 -0.951 13.637 1.00 97.81 77 ALA A O 1
ATOM 610 N N . LEU A 1 78 ? -17.408 -0.905 15.023 1.00 97.75 78 LEU A N 1
ATOM 611 C CA . LEU A 1 78 ? -16.393 -0.616 14.012 1.00 97.75 78 LEU A CA 1
ATOM 612 C C . LEU A 1 78 ? -15.696 -1.920 13.619 1.00 97.75 78 LEU A C 1
ATOM 614 O O . LEU A 1 78 ? -15.312 -2.701 14.492 1.00 97.75 78 LEU A O 1
ATOM 618 N N . VAL A 1 79 ? -15.487 -2.121 12.319 1.00 96.75 79 VAL A N 1
ATOM 619 C CA . VAL A 1 79 ? -14.809 -3.295 11.744 1.00 96.75 79 VAL A CA 1
ATOM 620 C C . VAL A 1 79 ? -13.824 -2.873 10.648 1.00 96.75 79 VAL A C 1
ATOM 622 O O . VAL A 1 79 ? -13.911 -1.752 10.144 1.00 96.75 79 VAL A O 1
ATOM 625 N N . GLY A 1 80 ? -12.878 -3.752 10.302 1.00 95.88 80 GLY A N 1
ATOM 626 C CA . GLY A 1 80 ? -11.874 -3.513 9.255 1.00 95.88 80 GLY A CA 1
ATOM 627 C C . GLY A 1 80 ? -11.094 -2.207 9.449 1.00 95.88 80 GLY A C 1
ATOM 628 O O . GLY A 1 80 ? -10.739 -1.835 10.573 1.00 95.88 80 GLY A O 1
ATOM 629 N N . ASP A 1 81 ? -10.887 -1.471 8.359 1.00 95.25 81 ASP A N 1
ATOM 630 C CA . ASP A 1 81 ? -10.205 -0.170 8.345 1.00 95.25 81 ASP A CA 1
ATOM 631 C C . ASP A 1 81 ? -10.828 0.857 9.302 1.00 95.25 81 ASP A C 1
ATOM 633 O O . ASP A 1 81 ? -10.112 1.638 9.937 1.00 95.25 81 ASP A O 1
ATOM 637 N N . ALA A 1 82 ? -12.155 0.834 9.484 1.00 95.25 82 ALA A N 1
ATOM 638 C CA . ALA A 1 82 ? -12.83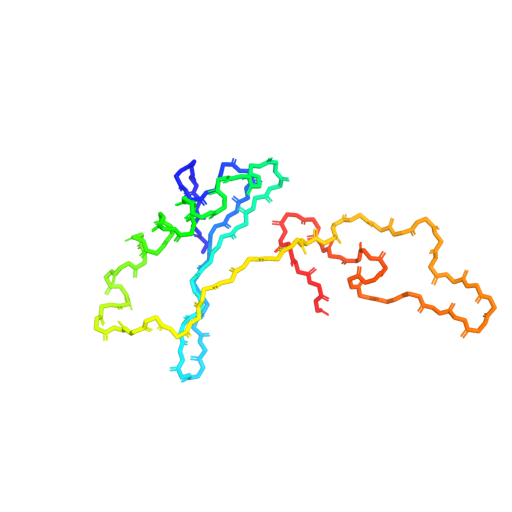3 1.737 10.416 1.00 95.25 82 ALA A CA 1
ATOM 639 C C . ALA A 1 82 ? -12.402 1.475 11.870 1.00 95.25 82 ALA A C 1
ATOM 641 O O . ALA A 1 82 ? -12.243 2.414 12.658 1.00 95.25 82 ALA A O 1
ATOM 642 N N . ALA A 1 83 ? -12.152 0.208 12.213 1.00 96.00 83 ALA A N 1
ATOM 643 C CA . ALA A 1 83 ? -11.601 -0.197 13.504 1.00 96.00 83 ALA A CA 1
ATOM 644 C C . ALA A 1 83 ? -10.079 -0.019 13.608 1.00 96.00 83 ALA A C 1
ATOM 646 O O . ALA A 1 83 ? -9.557 -0.108 14.720 1.00 96.00 83 ALA A O 1
ATOM 647 N N . GLY A 1 84 ? -9.384 0.264 12.500 1.00 95.25 84 GLY A N 1
ATOM 648 C CA . GLY A 1 84 ? -7.924 0.367 12.439 1.00 95.25 84 GLY A CA 1
ATOM 649 C C . GLY A 1 84 ? -7.226 -0.987 12.565 1.00 95.25 84 GLY A C 1
ATOM 650 O O . GLY A 1 84 ? -6.213 -1.088 13.250 1.00 95.25 84 GLY A O 1
ATOM 651 N N . TYR A 1 85 ? -7.815 -2.034 11.983 1.00 94.62 85 TYR A N 1
ATOM 652 C CA . TYR A 1 85 ? -7.327 -3.416 12.065 1.00 94.62 85 TYR A CA 1
ATOM 653 C C . TYR A 1 85 ? -6.328 -3.808 10.979 1.00 94.62 85 TYR A C 1
ATOM 655 O O . TYR A 1 85 ? -6.043 -4.992 10.821 1.00 94.62 85 TYR A O 1
ATOM 663 N N . VAL A 1 86 ? -5.761 -2.841 10.260 1.00 95.25 86 VAL A N 1
ATOM 664 C CA . VAL A 1 86 ? -4.707 -3.149 9.299 1.00 95.25 86 VAL A CA 1
ATOM 665 C C . VAL A 1 86 ? -3.458 -3.634 10.038 1.00 95.25 86 VAL A C 1
ATOM 667 O O . VAL A 1 86 ? -2.994 -3.004 10.993 1.00 95.25 86 VAL A O 1
ATOM 670 N N . THR A 1 87 ? -2.925 -4.771 9.598 1.00 90.69 87 THR A N 1
ATOM 671 C CA . THR A 1 87 ? -1.732 -5.396 10.165 1.00 90.69 87 THR A CA 1
ATOM 672 C C . THR A 1 87 ? -0.512 -4.527 9.893 1.00 90.69 87 THR A C 1
ATOM 674 O O . THR A 1 87 ? -0.217 -4.164 8.752 1.00 90.69 87 THR A O 1
ATOM 677 N N . LYS A 1 88 ? 0.222 -4.194 10.960 1.00 84.44 88 LYS A N 1
ATOM 678 C CA . LYS A 1 88 ? 1.476 -3.441 10.854 1.00 84.44 88 LYS A CA 1
ATOM 679 C C . LYS A 1 88 ? 2.477 -4.184 9.974 1.00 84.44 88 LYS A C 1
ATOM 681 O O . LYS A 1 88 ? 2.509 -5.411 9.960 1.00 84.44 88 LYS A O 1
ATOM 686 N N . CYS A 1 89 ? 3.331 -3.431 9.290 1.00 82.19 89 CYS A N 1
ATOM 687 C CA . CYS A 1 89 ? 4.405 -3.931 8.424 1.00 82.19 89 CYS A CA 1
ATOM 688 C C . CYS A 1 89 ? 3.955 -4.621 7.125 1.00 82.19 89 CYS A C 1
ATOM 690 O O . CYS A 1 89 ? 4.699 -4.526 6.157 1.00 82.19 89 CYS A O 1
ATOM 692 N N . SER A 1 90 ? 2.792 -5.285 7.070 1.00 85.44 90 SER A N 1
ATOM 693 C CA . SER A 1 90 ? 2.243 -5.865 5.829 1.00 85.44 90 SER A CA 1
ATOM 694 C C . SER A 1 90 ? 1.157 -5.001 5.184 1.00 85.44 90 SER A C 1
ATOM 696 O O . SER A 1 90 ? 0.898 -5.123 3.994 1.00 85.44 90 SER A O 1
ATOM 698 N N . GLY A 1 91 ? 0.502 -4.111 5.932 1.00 88.56 91 GLY A N 1
ATOM 699 C CA . GLY A 1 91 ? -0.590 -3.305 5.382 1.00 88.56 91 GLY A CA 1
ATOM 700 C C . GLY A 1 91 ? -1.823 -4.134 4.989 1.00 88.56 91 GLY A C 1
ATOM 701 O O . GLY A 1 91 ? -2.657 -3.659 4.220 1.00 88.56 91 GLY A O 1
ATOM 702 N N . GLU A 1 92 ? -1.944 -5.369 5.484 1.00 91.56 92 GLU A N 1
ATOM 703 C CA . GLU A 1 92 ? -3.067 -6.268 5.195 1.00 91.56 92 GLU A CA 1
ATOM 704 C C . GLU A 1 92 ? -4.286 -5.942 6.066 1.00 91.56 92 GLU A C 1
ATOM 706 O O . GLU A 1 92 ? -4.162 -5.797 7.283 1.00 91.56 92 GLU A O 1
ATOM 711 N N . GLY A 1 93 ? -5.469 -5.850 5.451 1.00 90.56 93 GLY A N 1
ATOM 712 C CA . GLY A 1 93 ? -6.723 -5.476 6.124 1.00 90.56 93 GLY A CA 1
ATOM 713 C C . GLY A 1 93 ? -7.952 -6.302 5.721 1.00 90.56 93 GLY A C 1
ATOM 714 O O . GLY A 1 93 ? -9.069 -5.919 6.068 1.00 90.56 93 GLY A O 1
ATOM 715 N N . ILE A 1 94 ? -7.752 -7.398 4.980 1.00 89.50 94 ILE A N 1
ATOM 716 C CA . ILE A 1 94 ? -8.778 -8.390 4.604 1.00 89.50 94 ILE A CA 1
ATOM 717 C C . ILE A 1 94 ? -8.537 -9.639 5.441 1.00 89.50 94 ILE A C 1
ATOM 719 O O . ILE A 1 94 ? -9.511 -10.117 6.060 1.00 89.50 94 ILE A O 1
#

Mean predicted aligned error: 3.37 Å

Sequence (94 aa):
MYVGDDVSPDFYGWVFPKCDHVAVGTGTVTHKGDIKKFQLATRKRAKDKTLGGKIIRVEAHPIPEHPRPRRLLGRVALVGDAAGYVTKCSGEGI

pLDDT: mean 94.26, std 3.21, range [82.19, 97.94]

Solvent-accessible surface area (backbone atoms only — not comparable to full-atom values): 5890 Å² total; per-residue (Å²): 126,42,76,44,72,66,26,14,77,73,45,40,15,45,74,47,81,56,98,89,53,70,51,72,42,53,45,60,80,81,55,67,90,47,47,66,59,18,40,52,39,36,46,60,76,42,36,83,85,46,65,92,63,76,90,87,79,88,87,86,79,92,78,46,59,60,62,49,97,71,43,70,57,94,97,44,75,49,58,49,64,78,22,10,58,21,40,76,96,73,70,50,60,132

InterPro domains:
  IPR036188 FAD/NAD(P)-binding domain superfamily [G3DSA:3.50.50.60] (1-94)
  IPR050407 Geranylgeranyl Reductase [PTHR42685] (1-94)

Foldseek 3Di:
DADDVQQEPAAGWDWADDPPDIDTAGDYDPPVVCRVSNSVSSCVVCDVVQPPHDDPDDDDDDQQQDADPDQDDDPGGQAFSRRSPQHPRVSDGD

Nearest PDB structures (foldseek):
  7pas-assembly1_F  TM=2.908E-01  e=3.142E+00  Mycoplasmoides pneumoniae M129
  5gjs-assembly1_B  TM=2.832E-01  e=9.852E+00  Influenza A virus (A/California/04/2009(H1N1))